Protein AF-A0A3P6T2D1-F1 (afdb_monomer_lite)

InterPro domains:
  IPR013633 siRNA-mediated silencing protein NRDE-2 [PF08424] (21-144)
  IPR013633 siRNA-mediated silencing protein NRDE-2 [PTHR13471] (21-144)

Radius of gyration: 21.16 Å; chains: 1; bounding box: 56×27×81 Å

Sequence (150 aa):
MAKCEAVQGGTSFIESLPEVKNRSYNRELGKDRHNIELWLKFVAHQDEMFLSLEGGDNSKKTRAERLTSRQLFERKMSILDKAISLNYSCVRLKIERLKIGMHLWDEDKWNVELREVEFKHVNDPEMWQGVLDVLESDTRRFNFVAQVCD

pLDDT: mean 82.38, std 19.74, range [37.66, 98.12]

Secondary structure (DSSP, 8-state):
------------S---HHHHHHHHHHHHHHH-TT-HHHHHHHHHHHHHHHHHHTTTT-TTS-HHHHTT-HHHHHHHHHHHHHHHHH-TT-HHHHHHHHHHHHHHS-HHHHHHHHHHHHHHHTT-HHHHHHHHHHHHH-GGGG--------

Structure (mmCIF, N/CA/C/O backbone):
data_AF-A0A3P6T2D1-F1
#
_entry.id   AF-A0A3P6T2D1-F1
#
loop_
_atom_site.group_PDB
_atom_site.id
_atom_site.type_symbol
_atom_site.label_atom_id
_atom_site.label_alt_id
_atom_site.label_comp_id
_atom_site.label_asym_id
_atom_site.label_entity_id
_atom_site.label_seq_id
_atom_site.pdbx_PDB_ins_code
_atom_site.Cartn_x
_atom_site.Cartn_y
_atom_site.Cartn_z
_atom_site.occupancy
_atom_site.B_iso_or_equiv
_atom_site.auth_seq_id
_atom_site.auth_comp_id
_atom_site.auth_asym_id
_atom_site.auth_atom_id
_atom_site.pdbx_PDB_model_num
ATOM 1 N N . MET A 1 1 ? 10.202 -17.573 62.546 1.00 39.62 1 MET A N 1
ATOM 2 C CA . MET A 1 1 ? 10.113 -18.078 61.161 1.00 39.62 1 MET A CA 1
ATOM 3 C C . MET A 1 1 ? 9.233 -17.123 60.373 1.00 39.62 1 MET A C 1
ATOM 5 O O . MET A 1 1 ? 8.024 -17.146 60.552 1.00 39.62 1 MET A O 1
ATOM 9 N N . ALA A 1 2 ? 9.842 -16.211 59.616 1.00 38.50 2 ALA A N 1
ATOM 10 C CA . ALA A 1 2 ? 9.123 -15.243 58.794 1.00 38.50 2 ALA A CA 1
ATOM 11 C C . ALA A 1 2 ? 8.750 -15.907 57.464 1.00 38.50 2 ALA A C 1
ATOM 13 O O . ALA A 1 2 ? 9.624 -16.429 56.773 1.00 38.50 2 ALA A O 1
ATOM 14 N N . LYS A 1 3 ? 7.457 -15.935 57.139 1.00 39.56 3 LYS A N 1
ATOM 15 C CA . LYS A 1 3 ? 6.959 -16.405 55.847 1.00 39.56 3 LYS A CA 1
ATOM 16 C C . LYS A 1 3 ? 6.840 -15.182 54.944 1.00 39.56 3 LYS A C 1
ATOM 18 O O . LYS A 1 3 ? 6.049 -14.286 55.217 1.00 39.56 3 LYS A O 1
ATOM 23 N N . CYS A 1 4 ? 7.686 -15.135 53.922 1.00 40.59 4 CYS A N 1
ATOM 24 C CA . CYS A 1 4 ? 7.558 -14.209 52.810 1.00 40.59 4 CYS A CA 1
ATOM 25 C C . CYS A 1 4 ? 6.243 -14.503 52.083 1.00 40.59 4 CYS A C 1
ATOM 27 O O . CYS A 1 4 ? 6.067 -15.609 51.574 1.00 40.59 4 CYS A O 1
ATOM 29 N N . GLU A 1 5 ? 5.355 -13.519 51.997 1.00 37.88 5 GLU A N 1
ATOM 30 C CA . GLU A 1 5 ? 4.270 -13.525 51.021 1.00 37.88 5 GLU A CA 1
ATOM 31 C C . GLU A 1 5 ? 4.635 -12.526 49.929 1.00 37.88 5 GLU A C 1
ATOM 33 O O . GLU A 1 5 ? 4.584 -11.308 50.094 1.00 37.88 5 GLU A O 1
ATOM 38 N N . ALA A 1 6 ? 5.112 -13.086 48.820 1.00 42.47 6 ALA A N 1
ATOM 39 C CA . ALA A 1 6 ? 5.314 -12.373 47.579 1.00 42.47 6 ALA A CA 1
ATOM 40 C C . ALA A 1 6 ? 3.942 -11.957 47.037 1.00 42.47 6 ALA A C 1
ATOM 42 O O . ALA A 1 6 ? 3.124 -12.805 46.681 1.00 42.47 6 ALA A O 1
ATOM 43 N N . VAL A 1 7 ? 3.703 -10.650 46.950 1.00 44.25 7 VAL A N 1
ATOM 44 C CA . VAL A 1 7 ? 2.578 -10.100 46.192 1.00 44.25 7 VAL A CA 1
ATOM 45 C C . VAL A 1 7 ? 2.891 -10.285 44.705 1.00 44.25 7 VAL A C 1
ATOM 47 O O . VAL A 1 7 ? 3.549 -9.462 44.073 1.00 44.25 7 VAL A O 1
ATOM 50 N N . GLN A 1 8 ? 2.460 -11.421 44.160 1.00 48.12 8 GLN A N 1
ATOM 51 C CA . GLN A 1 8 ? 2.247 -11.613 42.729 1.00 48.12 8 GLN A CA 1
ATOM 52 C C . GLN A 1 8 ? 0.837 -11.135 42.377 1.00 48.12 8 GLN A C 1
ATOM 54 O O . GLN A 1 8 ? -0.146 -11.576 42.964 1.00 48.12 8 GLN A O 1
ATOM 59 N N . GLY A 1 9 ? 0.759 -10.243 41.394 1.00 37.66 9 GLY A N 1
ATOM 60 C CA . GLY A 1 9 ? -0.485 -9.688 40.868 1.00 37.66 9 GLY A CA 1
ATOM 61 C C . GLY A 1 9 ? -0.261 -8.233 40.464 1.00 37.66 9 GLY A C 1
ATOM 62 O O . GLY A 1 9 ? -0.768 -7.329 41.101 1.00 37.66 9 GLY A O 1
ATOM 63 N N . GLY A 1 10 ? 0.559 -7.915 39.462 1.00 44.50 10 GLY A N 1
ATOM 64 C CA . GLY A 1 10 ? 0.667 -8.649 38.200 1.00 44.50 10 GLY A CA 1
ATOM 65 C C . GLY A 1 10 ? -0.541 -8.413 37.283 1.00 44.50 10 GLY A C 1
ATOM 66 O O . GLY A 1 10 ? -0.613 -8.998 36.211 1.00 44.50 10 GLY A O 1
ATOM 67 N N . THR A 1 11 ? -1.489 -7.555 37.669 1.00 41.16 11 THR A N 1
ATOM 68 C CA . THR A 1 11 ? -2.520 -7.037 36.765 1.00 41.16 11 THR A CA 1
ATOM 69 C C . THR A 1 11 ? -1.900 -5.940 35.910 1.00 41.16 11 THR A C 1
ATOM 71 O O . THR A 1 11 ? -1.872 -4.779 36.308 1.00 41.16 11 THR A O 1
ATOM 74 N N . SER A 1 12 ? -1.305 -6.379 34.795 1.00 43.12 12 SER A N 1
ATOM 75 C CA . SER A 1 12 ? -1.085 -5.657 33.534 1.00 43.12 12 SER A CA 1
ATOM 76 C C . SER A 1 12 ? -1.166 -4.130 33.663 1.00 43.12 12 SER A C 1
ATOM 78 O O . SER A 1 12 ? -2.246 -3.548 33.764 1.00 43.12 12 SER A O 1
ATOM 80 N N . PHE A 1 13 ? -0.038 -3.419 33.626 1.00 44.09 13 PHE A N 1
ATOM 81 C CA . PHE A 1 13 ? 0.459 -2.926 32.335 1.00 44.09 13 PHE A CA 1
ATOM 82 C C . PHE A 1 13 ? -0.717 -2.754 31.380 1.00 44.09 13 PHE A C 1
ATOM 84 O O . PHE A 1 13 ? -1.064 -3.698 30.680 1.00 44.09 13 PHE A O 1
ATOM 91 N N . ILE A 1 14 ? -1.394 -1.608 31.510 1.00 42.94 14 ILE A N 1
ATOM 92 C CA . ILE A 1 14 ? -2.335 -1.032 30.551 1.00 42.94 14 ILE A CA 1
ATOM 93 C C . ILE A 1 14 ? -2.112 -1.722 29.218 1.00 42.94 14 ILE A C 1
ATOM 95 O O . ILE A 1 14 ? -1.091 -1.491 28.574 1.00 42.94 14 ILE A O 1
ATOM 99 N N . GLU A 1 15 ? -3.005 -2.650 28.904 1.00 43.78 15 GLU A N 1
ATOM 100 C CA . GLU A 1 15 ? -3.162 -3.254 27.598 1.00 43.78 15 GLU A CA 1
ATOM 101 C C . GLU A 1 15 ? -2.798 -2.191 26.561 1.00 43.78 15 GLU A C 1
ATOM 103 O O . GLU A 1 15 ? -3.442 -1.139 26.519 1.00 43.78 15 GLU A O 1
ATOM 108 N N . SER A 1 16 ? -1.641 -2.351 25.915 1.00 56.47 16 SER A N 1
ATOM 109 C CA . SER A 1 16 ? -0.912 -1.207 25.372 1.00 56.47 16 SER A CA 1
ATOM 110 C C . SER A 1 16 ? -1.851 -0.405 24.460 1.00 56.47 16 SER A C 1
ATOM 112 O O . SER A 1 16 ? -2.543 -0.971 23.614 1.00 56.47 16 SER A O 1
ATOM 114 N N . LEU A 1 17 ? -1.943 0.919 24.651 1.00 64.94 17 LEU A N 1
ATOM 115 C CA . LEU A 1 17 ? -2.806 1.806 23.848 1.00 64.94 17 LEU A CA 1
ATOM 116 C C . LEU A 1 17 ? -2.803 1.476 22.326 1.00 64.94 17 LEU A C 1
ATOM 118 O O . LEU A 1 17 ? -3.863 1.556 21.696 1.00 64.94 17 LEU A O 1
ATOM 122 N N . PRO A 1 18 ? -1.667 1.067 21.722 1.00 66.44 18 PRO A N 1
ATOM 123 C CA . PRO A 1 18 ? -1.605 0.593 20.338 1.00 66.44 18 PRO A CA 1
ATOM 124 C C . PRO A 1 18 ? -2.383 -0.710 20.050 1.00 66.44 18 PRO A C 1
ATOM 126 O O . PRO A 1 18 ? -3.078 -0.811 19.040 1.00 66.44 18 PRO A O 1
ATOM 129 N N . GLU A 1 19 ? -2.343 -1.710 20.935 1.00 73.94 19 GLU A N 1
ATOM 130 C CA . GLU A 1 19 ? -3.093 -2.967 20.770 1.00 73.94 19 GLU A CA 1
ATOM 131 C C . GLU A 1 19 ? -4.609 -2.753 20.831 1.00 73.94 19 GLU A C 1
ATOM 133 O O . GLU A 1 19 ? -5.360 -3.352 20.053 1.00 73.94 19 GLU A O 1
ATOM 138 N N . VAL A 1 20 ? -5.063 -1.844 21.699 1.00 80.81 20 VAL A N 1
ATOM 139 C CA . VAL A 1 20 ? -6.471 -1.424 21.775 1.00 80.81 20 VAL A CA 1
ATOM 140 C C . VAL A 1 20 ? -6.924 -0.826 20.438 1.00 80.81 20 VAL A C 1
ATOM 142 O O . VAL A 1 20 ? -7.990 -1.184 19.925 1.00 80.81 20 VAL A O 1
ATOM 145 N N . LYS A 1 21 ? -6.095 0.031 19.827 1.00 84.12 21 LYS A N 1
ATOM 146 C CA . LYS A 1 21 ? -6.372 0.622 18.509 1.00 84.12 21 LYS A CA 1
ATOM 147 C C . LYS A 1 21 ? -6.416 -0.429 17.399 1.00 84.12 21 LYS A C 1
ATOM 149 O O . LYS A 1 21 ? -7.354 -0.403 16.604 1.00 84.12 21 LYS A O 1
ATOM 154 N N . ASN A 1 22 ? -5.501 -1.404 17.376 1.00 87.81 22 ASN A N 1
ATOM 155 C CA . ASN A 1 22 ? -5.567 -2.529 16.429 1.00 87.81 22 ASN A CA 1
ATOM 156 C C . ASN A 1 22 ? -6.898 -3.286 16.510 1.00 87.81 22 ASN A C 1
ATOM 158 O O . ASN A 1 22 ? -7.475 -3.650 15.483 1.00 87.81 22 ASN A O 1
ATOM 162 N N . ARG A 1 23 ? -7.408 -3.532 17.723 1.00 88.62 23 ARG A N 1
ATOM 163 C CA . ARG A 1 23 ? -8.716 -4.180 17.895 1.00 88.62 23 ARG A CA 1
ATOM 164 C C . ARG A 1 23 ? -9.864 -3.305 17.397 1.00 88.62 23 ARG A C 1
ATOM 166 O O . ARG A 1 23 ? -10.801 -3.852 16.820 1.00 88.62 23 ARG A O 1
ATOM 173 N N . SER A 1 24 ? -9.781 -1.981 17.555 1.00 91.38 24 SER A N 1
ATOM 174 C CA . SER A 1 24 ? -10.765 -1.052 16.975 1.00 91.38 24 SER A CA 1
ATOM 175 C C . SER A 1 24 ? -10.774 -1.127 15.451 1.00 91.38 24 SER A C 1
ATOM 177 O O . SER A 1 24 ? -11.832 -1.367 14.876 1.00 91.38 24 SER A O 1
ATOM 179 N N . TYR A 1 25 ? -9.603 -1.048 14.805 1.00 93.62 25 TYR A N 1
ATOM 180 C CA . TYR A 1 25 ? -9.491 -1.184 13.348 1.00 93.62 25 TYR A CA 1
ATOM 181 C C . TYR A 1 25 ? -10.072 -2.509 12.857 1.00 93.62 25 TYR A C 1
ATOM 183 O O . TYR A 1 25 ? -10.902 -2.519 11.954 1.00 93.62 25 TYR A O 1
ATOM 191 N N . ASN A 1 26 ? -9.713 -3.630 13.491 1.00 92.56 26 ASN A N 1
ATOM 192 C CA . ASN A 1 26 ? -10.261 -4.939 13.130 1.00 92.56 26 ASN A CA 1
ATOM 193 C C . ASN A 1 26 ? -11.784 -5.010 13.313 1.00 92.56 26 ASN A C 1
ATOM 195 O O . ASN A 1 26 ? -12.476 -5.594 12.481 1.00 92.56 26 ASN A O 1
ATOM 199 N N . ARG A 1 27 ? -12.321 -4.415 14.385 1.00 94.81 27 ARG A N 1
ATOM 200 C CA . ARG A 1 27 ? -13.766 -4.363 14.637 1.00 94.81 27 ARG A 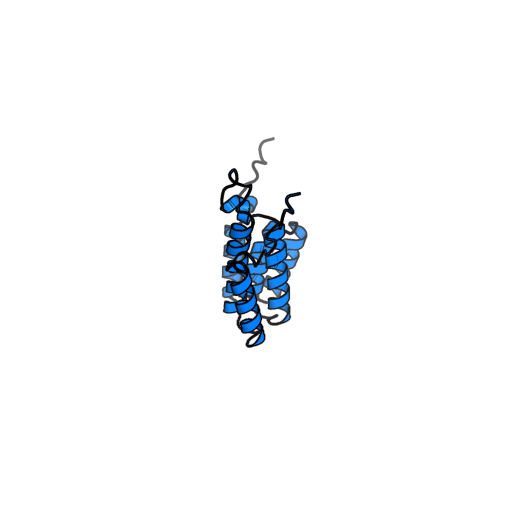CA 1
ATOM 201 C C . ARG A 1 27 ? -14.488 -3.522 13.588 1.00 94.81 27 ARG A C 1
ATOM 203 O O . ARG A 1 27 ? -15.554 -3.920 13.132 1.00 94.81 27 ARG A O 1
ATOM 210 N N . GLU A 1 28 ? -13.944 -2.365 13.235 1.00 95.38 28 GLU A N 1
ATOM 211 C CA . GLU A 1 28 ? -14.530 -1.454 12.250 1.00 95.38 28 GLU A CA 1
ATOM 212 C C . GLU A 1 28 ? -14.453 -2.036 10.834 1.00 95.38 28 GLU A C 1
ATOM 214 O O . GLU A 1 28 ? -15.467 -2.069 10.142 1.00 95.38 28 GLU A O 1
ATOM 219 N N . LEU A 1 29 ? -13.317 -2.624 10.450 1.00 94.88 29 LEU A N 1
ATOM 220 C CA . LEU A 1 29 ? -13.159 -3.357 9.188 1.00 94.88 29 LEU A CA 1
ATOM 221 C C . LEU A 1 29 ? -14.016 -4.629 9.131 1.00 94.88 29 LEU A C 1
ATOM 223 O O . LEU A 1 29 ? -14.395 -5.080 8.053 1.00 94.88 29 LEU A O 1
ATOM 227 N N . GLY A 1 30 ? -14.353 -5.207 10.286 1.00 93.12 30 GLY A N 1
ATOM 228 C CA . GLY A 1 30 ? -15.337 -6.284 10.387 1.00 93.12 30 GLY A CA 1
ATOM 229 C C . GLY A 1 30 ? -16.765 -5.832 10.066 1.00 93.12 30 GLY A C 1
ATOM 230 O O . GLY A 1 30 ? -17.569 -6.651 9.629 1.00 93.12 30 GLY A O 1
ATOM 231 N N . LYS A 1 31 ? -17.081 -4.543 10.255 1.00 96.06 31 LYS A N 1
ATOM 232 C CA . LYS A 1 31 ? -18.375 -3.950 9.880 1.00 96.06 31 LYS A CA 1
ATOM 233 C C . LYS A 1 31 ? -18.386 -3.496 8.423 1.00 96.06 31 LYS A C 1
ATOM 235 O O . LYS A 1 31 ? -19.370 -3.730 7.733 1.00 96.06 31 LYS A O 1
ATOM 240 N N . ASP A 1 32 ? -17.304 -2.867 7.971 1.00 95.00 32 ASP A N 1
ATOM 241 C CA . ASP A 1 32 ? -17.142 -2.407 6.594 1.00 95.00 32 ASP A CA 1
ATOM 242 C C . ASP A 1 32 ? -15.752 -2.761 6.054 1.00 95.00 32 ASP A C 1
ATOM 244 O O . ASP A 1 32 ? -14.764 -2.045 6.226 1.00 95.00 32 ASP A O 1
ATOM 248 N N . ARG A 1 33 ? -15.696 -3.899 5.362 1.00 95.38 33 ARG A N 1
ATOM 249 C CA . ARG A 1 33 ? -14.470 -4.446 4.771 1.00 95.38 33 ARG A CA 1
ATOM 250 C C . ARG A 1 33 ? -14.049 -3.766 3.464 1.00 95.38 33 ARG A C 1
ATOM 252 O O . ARG A 1 33 ? -12.951 -4.047 2.974 1.00 95.38 33 ARG A O 1
ATOM 259 N N . HIS A 1 34 ? -14.901 -2.907 2.902 1.00 96.31 34 HIS A N 1
ATOM 260 C CA . HIS A 1 34 ? -14.649 -2.178 1.656 1.00 96.31 34 HIS A CA 1
ATOM 261 C C . HIS A 1 34 ? -14.219 -0.725 1.900 1.00 96.31 34 HIS A C 1
ATOM 263 O O . HIS A 1 34 ? -13.915 0.007 0.959 1.00 96.31 34 HIS A O 1
ATOM 269 N N . ASN A 1 35 ? -14.107 -0.319 3.168 1.00 97.38 35 ASN A N 1
ATOM 270 C CA . ASN A 1 35 ? -13.576 0.978 3.554 1.00 97.38 35 ASN A CA 1
ATOM 271 C C . ASN A 1 35 ? -12.057 1.057 3.321 1.00 97.38 35 ASN A C 1
ATOM 273 O O . ASN A 1 35 ? -11.245 0.737 4.192 1.00 97.38 35 ASN A O 1
ATOM 277 N N . ILE A 1 36 ? -11.674 1.492 2.120 1.00 97.56 36 ILE A N 1
ATOM 278 C CA . ILE A 1 36 ? -10.273 1.624 1.695 1.00 97.56 36 ILE A CA 1
ATOM 279 C C . ILE A 1 36 ? -9.489 2.560 2.615 1.00 97.56 36 ILE A C 1
ATOM 281 O O . ILE A 1 36 ? -8.360 2.261 2.995 1.00 97.56 36 ILE A O 1
ATOM 285 N N . GLU A 1 37 ? -10.095 3.673 3.018 1.00 97.19 37 GLU A N 1
ATOM 286 C CA . GLU A 1 37 ? -9.438 4.661 3.870 1.00 97.19 37 GLU A CA 1
ATOM 287 C C . GLU A 1 37 ? -9.118 4.088 5.257 1.00 97.19 37 GLU A C 1
ATOM 289 O O . GLU A 1 37 ? -8.054 4.343 5.820 1.00 97.19 37 GLU A O 1
ATOM 294 N N . LEU A 1 38 ? -10.009 3.253 5.794 1.00 97.50 38 LEU A N 1
ATOM 295 C CA . LEU A 1 38 ? -9.786 2.566 7.060 1.00 97.50 38 LEU A CA 1
ATOM 296 C C . LEU A 1 38 ? -8.665 1.521 6.959 1.00 97.50 38 LEU A C 1
ATOM 298 O O . LEU A 1 38 ? -7.847 1.424 7.874 1.00 97.50 38 LEU A O 1
ATOM 302 N N . TRP A 1 39 ? -8.574 0.786 5.843 1.00 98.12 39 TRP A N 1
ATOM 303 C CA . TRP A 1 39 ? -7.446 -0.116 5.579 1.00 98.12 39 TRP A CA 1
ATOM 304 C C . TRP A 1 39 ? -6.113 0.635 5.533 1.00 98.12 39 TRP A C 1
ATOM 306 O O . TRP A 1 39 ? -5.149 0.213 6.170 1.00 98.12 39 TRP A O 1
ATOM 316 N N . LEU A 1 40 ? -6.061 1.765 4.829 1.00 97.62 40 LEU A N 1
ATOM 317 C CA . LEU A 1 40 ? -4.851 2.581 4.706 1.00 97.62 40 LEU A CA 1
ATOM 318 C C . LEU A 1 40 ? -4.417 3.175 6.051 1.00 97.62 40 LEU A C 1
ATOM 320 O O . LEU A 1 40 ? -3.243 3.091 6.418 1.00 97.62 40 LEU A O 1
ATOM 324 N N . LYS A 1 41 ? -5.367 3.680 6.846 1.00 96.69 41 LYS A N 1
ATOM 325 C CA . LYS A 1 41 ? -5.104 4.129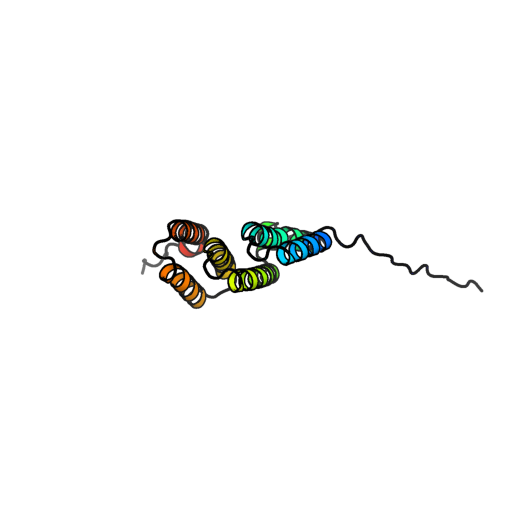 8.222 1.00 96.69 41 LYS A CA 1
ATOM 326 C C . LYS A 1 41 ? -4.584 3.000 9.103 1.00 96.69 41 LYS A C 1
ATOM 328 O O . LYS A 1 41 ? -3.665 3.213 9.891 1.00 96.69 41 LYS A O 1
ATOM 333 N N . PHE A 1 42 ? -5.128 1.794 8.953 1.00 96.62 42 PHE A N 1
ATOM 334 C CA . PHE A 1 42 ? -4.676 0.636 9.715 1.00 96.62 42 PHE A CA 1
ATOM 335 C C . PHE A 1 42 ? -3.230 0.243 9.370 1.00 96.62 42 PHE A C 1
ATOM 337 O O . PHE A 1 42 ? -2.445 -0.062 10.272 1.00 96.62 42 PHE A O 1
ATOM 344 N N . VAL A 1 43 ? -2.859 0.312 8.086 1.00 96.62 43 VAL A N 1
ATOM 345 C CA . VAL A 1 43 ? -1.484 0.098 7.610 1.00 96.62 43 VAL A CA 1
ATOM 346 C C . VAL A 1 43 ? -0.536 1.156 8.181 1.00 96.62 43 VAL A C 1
ATOM 348 O O . VAL A 1 43 ? 0.498 0.793 8.738 1.00 96.62 43 VAL A O 1
ATOM 351 N N . ALA A 1 44 ? -0.895 2.441 8.112 1.00 94.44 44 ALA A N 1
ATOM 352 C CA . ALA A 1 44 ? -0.087 3.531 8.668 1.00 94.44 44 ALA A CA 1
ATOM 353 C C . ALA A 1 44 ? 0.079 3.420 10.194 1.00 94.44 44 ALA A C 1
ATOM 355 O O . ALA A 1 44 ? 1.160 3.654 10.730 1.00 94.44 44 ALA A O 1
ATOM 356 N N . HIS A 1 45 ? -0.963 2.982 10.905 1.00 93.50 45 HIS A N 1
ATOM 357 C CA . HIS A 1 45 ? -0.910 2.805 12.355 1.00 93.50 45 HIS A CA 1
ATOM 358 C C . HIS A 1 45 ? 0.111 1.743 12.803 1.00 93.50 45 HIS A C 1
ATOM 360 O O . HIS A 1 45 ? 0.603 1.805 13.931 1.00 93.50 45 HIS A O 1
ATOM 366 N N . GLN A 1 46 ? 0.491 0.798 11.932 1.00 93.38 46 GLN A N 1
ATOM 367 C CA . GLN A 1 46 ? 1.525 -0.184 12.276 1.00 93.38 46 GLN A CA 1
ATOM 368 C C . GLN A 1 46 ? 2.887 0.469 12.548 1.00 93.38 46 GLN A C 1
ATOM 370 O O . GLN A 1 46 ? 3.651 -0.060 13.353 1.00 93.38 46 GLN A O 1
ATOM 375 N N . ASP A 1 47 ? 3.166 1.633 11.959 1.00 91.31 47 ASP A N 1
ATOM 376 C CA . ASP A 1 47 ? 4.407 2.378 12.188 1.00 91.31 47 ASP A CA 1
ATOM 377 C C . ASP A 1 47 ? 4.462 2.912 13.629 1.00 91.31 47 ASP A C 1
ATOM 379 O O . ASP A 1 47 ? 5.466 2.762 14.326 1.00 91.31 47 ASP A O 1
ATOM 383 N N . GLU A 1 48 ? 3.354 3.479 14.116 1.00 88.88 48 GLU A N 1
ATOM 384 C CA . GLU A 1 48 ? 3.221 3.960 15.498 1.00 88.88 48 GLU A CA 1
ATOM 385 C C . GLU A 1 48 ? 3.346 2.812 16.503 1.00 88.88 48 GLU A C 1
ATOM 387 O O . GLU A 1 48 ? 4.055 2.925 17.506 1.00 88.88 48 GLU A O 1
ATOM 392 N N . MET A 1 49 ? 2.690 1.687 16.207 1.00 87.00 49 MET A N 1
ATOM 393 C CA . MET A 1 49 ? 2.772 0.470 17.013 1.00 87.00 49 MET A CA 1
ATOM 394 C C . MET A 1 49 ? 4.206 -0.023 17.131 1.00 87.00 49 MET A C 1
ATOM 396 O O . MET A 1 49 ? 4.705 -0.230 18.236 1.00 87.00 49 MET A O 1
ATOM 400 N N . PHE A 1 50 ? 4.880 -0.178 15.996 1.00 87.25 50 PHE A N 1
ATOM 401 C CA . PHE A 1 50 ? 6.242 -0.681 15.949 1.00 87.25 50 PHE A CA 1
ATOM 402 C C . PHE A 1 50 ? 7.198 0.223 16.734 1.00 87.25 50 PHE A C 1
ATOM 404 O O . PHE A 1 50 ? 7.970 -0.256 17.564 1.00 87.25 50 PHE A O 1
ATOM 411 N N . LEU A 1 51 ? 7.067 1.544 16.571 1.00 85.31 51 LEU A N 1
ATOM 412 C CA . LEU A 1 51 ? 7.873 2.513 17.311 1.00 85.31 51 LEU A CA 1
ATOM 413 C C . LEU A 1 51 ? 7.633 2.472 18.826 1.00 85.31 51 LEU A C 1
ATOM 415 O O . LEU A 1 51 ? 8.584 2.671 19.587 1.00 85.31 51 LEU A O 1
ATOM 419 N N . SER A 1 52 ? 6.396 2.219 19.260 1.00 82.12 52 SER A N 1
ATOM 420 C CA . SER A 1 52 ? 6.046 2.122 20.683 1.00 82.12 52 SER A CA 1
ATOM 421 C C . SER A 1 52 ? 6.572 0.846 21.354 1.00 82.12 52 SER A C 1
ATOM 423 O O . SER A 1 52 ? 6.969 0.892 22.515 1.00 82.12 52 SER A O 1
ATOM 425 N N . LEU A 1 53 ? 6.625 -0.272 20.620 1.00 77.81 53 LEU A N 1
ATOM 426 C CA . LEU A 1 53 ? 7.070 -1.574 21.131 1.00 77.81 53 LEU A CA 1
ATOM 427 C C . LEU A 1 53 ? 8.598 -1.687 21.202 1.00 77.81 53 LEU A C 1
ATOM 429 O O . LEU A 1 53 ? 9.140 -2.310 22.108 1.00 77.81 53 LEU A O 1
ATOM 433 N N . GLU A 1 54 ? 9.310 -1.045 20.280 1.00 73.50 54 GLU A N 1
ATOM 434 C CA . GLU A 1 54 ? 10.779 -1.033 20.236 1.00 73.50 54 GLU A CA 1
ATOM 435 C C . GLU A 1 54 ? 11.443 -0.091 21.274 1.00 73.50 54 GLU A C 1
ATOM 437 O O . GLU A 1 54 ? 12.663 0.082 21.263 1.00 73.50 54 GLU A O 1
ATOM 442 N N . GLY A 1 55 ? 10.670 0.538 22.167 1.00 60.38 55 GLY A N 1
ATOM 443 C CA . GLY A 1 55 ? 11.098 1.604 23.088 1.00 60.38 55 GLY A CA 1
ATOM 444 C C . GLY A 1 55 ? 12.109 1.241 24.191 1.00 60.38 55 GLY A C 1
ATOM 445 O O . GLY A 1 55 ? 12.226 2.001 25.147 1.00 60.38 55 GLY A O 1
ATOM 446 N N . GLY A 1 56 ? 12.828 0.120 24.093 1.00 57.53 56 GLY A N 1
ATOM 447 C CA . GLY A 1 56 ? 13.720 -0.374 25.151 1.00 57.53 56 GLY A CA 1
ATOM 448 C C . GLY A 1 56 ? 15.226 -0.307 24.873 1.00 57.53 56 GLY A C 1
ATOM 449 O O . GLY A 1 56 ? 15.978 -0.080 25.812 1.00 57.53 56 GLY A O 1
ATOM 450 N N . ASP A 1 57 ? 15.687 -0.492 23.626 1.00 54.47 57 ASP A N 1
ATOM 451 C CA . ASP A 1 57 ? 17.108 -0.858 23.398 1.00 54.47 57 ASP A CA 1
ATOM 452 C C . ASP A 1 57 ? 17.762 -0.238 22.139 1.00 54.47 57 ASP A C 1
ATOM 454 O O . ASP A 1 57 ? 18.965 -0.332 21.915 1.00 54.47 57 ASP A O 1
ATOM 458 N N . ASN A 1 58 ? 16.992 0.471 21.306 1.00 55.97 58 ASN A N 1
ATOM 459 C CA . ASN A 1 58 ? 17.460 1.010 20.018 1.00 55.97 58 ASN A CA 1
ATOM 460 C C . ASN A 1 58 ? 17.770 2.521 20.049 1.00 55.97 58 ASN A C 1
ATOM 462 O O . ASN A 1 58 ? 17.531 3.219 19.063 1.00 55.97 58 ASN A O 1
ATOM 466 N N . SER A 1 59 ? 18.327 3.053 21.146 1.00 57.94 59 SER A N 1
ATOM 467 C CA . SER A 1 59 ? 18.627 4.499 21.281 1.00 57.94 59 SER A CA 1
ATOM 468 C C . SER A 1 59 ? 19.618 5.047 20.241 1.00 57.94 59 SER A C 1
ATOM 470 O O . SER A 1 59 ? 19.738 6.259 20.083 1.00 57.94 59 SER A O 1
ATOM 472 N N . LYS A 1 60 ? 20.311 4.164 19.511 1.00 70.62 60 LYS A N 1
ATOM 473 C CA . LYS A 1 60 ? 21.275 4.519 18.461 1.00 70.62 60 LYS A CA 1
ATOM 474 C C . LYS A 1 60 ? 20.658 4.722 17.076 1.00 70.62 60 LYS A C 1
ATOM 476 O O . LYS A 1 60 ? 21.329 5.297 16.229 1.00 70.62 60 LYS A O 1
ATOM 481 N N . LYS A 1 61 ? 19.432 4.241 16.826 1.00 77.75 61 LYS A N 1
ATOM 482 C CA . LYS A 1 61 ? 18.797 4.326 15.501 1.00 77.75 61 LYS A CA 1
ATOM 483 C C . LYS A 1 61 ? 17.838 5.504 15.414 1.00 77.75 61 LYS A C 1
ATOM 485 O O . LYS A 1 61 ? 17.034 5.737 16.319 1.00 77.75 61 LYS A O 1
ATOM 490 N N . THR A 1 62 ? 17.870 6.208 14.290 1.00 83.94 62 THR A N 1
ATOM 491 C CA . THR A 1 62 ? 16.890 7.253 13.989 1.00 83.94 62 THR A CA 1
ATOM 492 C C . THR A 1 62 ? 15.497 6.647 13.791 1.00 83.94 62 THR A C 1
ATOM 494 O O . THR A 1 62 ? 15.333 5.458 13.506 1.00 83.94 62 THR A O 1
ATOM 497 N N . ARG A 1 63 ? 14.450 7.472 13.911 1.00 82.19 63 ARG A N 1
ATOM 498 C CA . ARG A 1 63 ? 13.071 7.041 13.627 1.00 82.19 63 ARG A CA 1
ATOM 499 C C . ARG A 1 63 ? 12.935 6.455 12.217 1.00 82.19 63 ARG A C 1
ATOM 501 O O . ARG A 1 63 ? 12.253 5.448 12.057 1.00 82.19 63 ARG A O 1
ATOM 508 N N . ALA A 1 64 ? 13.573 7.076 11.225 1.00 81.38 64 ALA A N 1
ATOM 509 C CA . ALA A 1 64 ? 13.523 6.624 9.838 1.00 81.38 64 ALA A CA 1
ATOM 510 C C . ALA A 1 64 ? 14.135 5.226 9.688 1.00 81.38 64 ALA A C 1
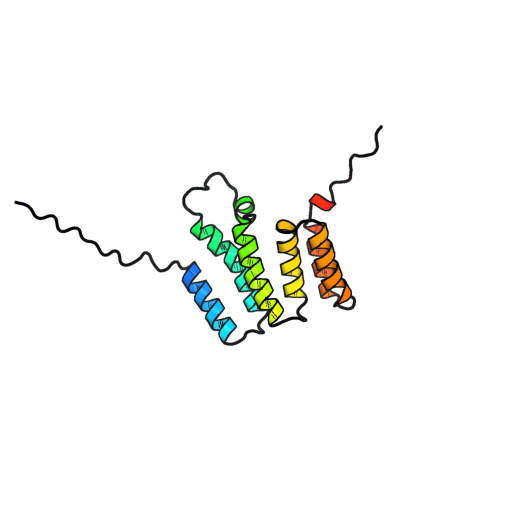ATOM 512 O O . ALA A 1 64 ? 13.496 4.341 9.131 1.00 81.38 64 ALA A O 1
ATOM 513 N N . GLU A 1 65 ? 15.309 4.991 10.279 1.00 82.62 65 GLU A N 1
ATOM 514 C CA . GLU A 1 65 ? 15.968 3.679 10.255 1.00 82.62 65 GLU A CA 1
ATOM 515 C C . GLU A 1 65 ? 15.102 2.590 10.892 1.00 82.62 65 GLU A C 1
ATOM 517 O O . GLU A 1 65 ? 14.988 1.489 10.357 1.00 82.62 65 GLU A O 1
ATOM 522 N N . ARG A 1 66 ? 14.433 2.894 12.007 1.00 82.00 66 ARG A N 1
ATOM 523 C CA . ARG A 1 66 ? 13.532 1.944 12.680 1.00 82.00 66 ARG A CA 1
ATOM 524 C C . ARG A 1 66 ? 12.328 1.574 11.811 1.00 82.00 66 ARG A C 1
ATOM 526 O O . ARG A 1 66 ? 11.946 0.408 11.748 1.00 82.00 66 ARG A O 1
ATOM 533 N N . LEU A 1 67 ? 11.778 2.542 11.079 1.00 85.88 67 LEU A N 1
ATOM 534 C CA . LEU A 1 67 ? 10.654 2.327 10.163 1.00 85.88 67 LEU A CA 1
ATOM 535 C C . LEU A 1 67 ? 11.032 1.590 8.867 1.00 85.88 67 LEU A C 1
ATOM 537 O O . LEU A 1 67 ? 10.144 1.262 8.087 1.00 85.88 67 LEU A O 1
ATOM 541 N N . THR A 1 68 ? 12.313 1.268 8.663 1.00 84.38 68 THR A N 1
ATOM 542 C CA . THR A 1 68 ? 12.768 0.387 7.571 1.00 84.38 68 THR A CA 1
ATOM 543 C C . THR A 1 68 ? 12.894 -1.086 7.979 1.00 84.38 68 THR A C 1
ATOM 545 O O . THR A 1 68 ? 13.421 -1.906 7.228 1.00 84.38 68 THR A O 1
ATOM 548 N N . SER A 1 69 ? 12.413 -1.454 9.174 1.00 89.38 69 SER A N 1
ATOM 549 C CA . SER A 1 69 ? 12.442 -2.839 9.644 1.00 89.38 69 SER A CA 1
ATOM 550 C C . SER A 1 69 ? 11.661 -3.773 8.718 1.00 89.38 69 SER A C 1
ATOM 552 O O . SER A 1 69 ? 10.463 -3.595 8.480 1.00 89.38 69 SER A O 1
ATOM 554 N N . ARG A 1 70 ? 12.324 -4.847 8.272 1.00 91.31 70 ARG A N 1
ATOM 555 C CA . ARG A 1 70 ? 11.708 -5.903 7.459 1.00 91.31 70 ARG A CA 1
ATOM 556 C C . ARG A 1 70 ? 10.445 -6.476 8.111 1.00 91.31 70 ARG A C 1
ATOM 558 O O . ARG A 1 70 ? 9.450 -6.672 7.424 1.00 91.31 70 ARG A O 1
ATOM 565 N N . GLN A 1 71 ? 10.455 -6.674 9.431 1.00 91.81 71 GLN A N 1
ATOM 566 C CA . GLN A 1 71 ? 9.313 -7.224 10.175 1.00 91.81 71 GLN A CA 1
ATOM 567 C C . GLN A 1 71 ? 8.081 -6.308 10.114 1.00 91.81 71 GLN A C 1
ATOM 569 O O . GLN A 1 71 ? 6.952 -6.782 9.975 1.00 91.81 71 GLN A O 1
ATOM 574 N N . LEU A 1 72 ? 8.290 -4.988 10.195 1.00 93.38 72 LEU A N 1
ATOM 575 C CA . LEU A 1 72 ? 7.218 -4.003 10.055 1.00 93.38 72 LEU A CA 1
ATOM 576 C C . LEU A 1 72 ? 6.626 -4.054 8.644 1.00 93.38 72 LEU A C 1
ATOM 578 O O . LEU A 1 72 ? 5.406 -4.115 8.484 1.00 93.38 72 LEU A O 1
ATOM 582 N N . PHE A 1 73 ? 7.482 -4.082 7.623 1.00 95.31 73 PHE A N 1
ATOM 583 C CA . PHE A 1 73 ? 7.033 -4.169 6.239 1.00 95.31 73 PHE A CA 1
ATOM 584 C C . PHE A 1 73 ? 6.286 -5.472 5.942 1.00 95.31 73 PHE A C 1
ATOM 586 O O . PHE A 1 73 ? 5.222 -5.417 5.333 1.00 95.31 73 PHE A O 1
ATOM 593 N N . GLU A 1 74 ? 6.770 -6.626 6.407 1.00 95.88 74 GLU A N 1
ATOM 594 C CA . GLU A 1 74 ? 6.085 -7.916 6.234 1.00 95.88 74 GLU A CA 1
ATOM 595 C C . GLU A 1 74 ? 4.691 -7.901 6.880 1.00 95.88 74 GLU A C 1
ATOM 597 O O . GLU A 1 74 ? 3.711 -8.367 6.294 1.00 95.88 74 GLU A O 1
ATOM 602 N N . ARG A 1 75 ? 4.564 -7.279 8.057 1.00 95.50 75 ARG A N 1
ATOM 603 C CA . ARG A 1 75 ? 3.272 -7.105 8.726 1.00 95.50 75 ARG A CA 1
ATOM 604 C C . ARG A 1 75 ? 2.323 -6.200 7.938 1.00 95.50 75 ARG A C 1
ATOM 606 O O . ARG A 1 75 ? 1.158 -6.556 7.760 1.00 95.50 75 ARG A O 1
ATOM 613 N N . LYS A 1 76 ? 2.796 -5.046 7.459 1.00 97.38 76 LYS A N 1
ATOM 614 C CA . LYS A 1 76 ? 1.993 -4.128 6.630 1.00 97.38 76 LYS A CA 1
ATOM 615 C C . LYS A 1 76 ? 1.580 -4.787 5.308 1.00 97.38 76 LYS A C 1
ATOM 617 O O . LYS A 1 76 ? 0.431 -4.641 4.898 1.00 97.38 76 LYS A O 1
ATOM 622 N N . MET A 1 77 ? 2.473 -5.571 4.702 1.00 97.50 77 MET A N 1
ATOM 623 C CA . MET A 1 77 ? 2.206 -6.358 3.496 1.00 97.50 77 MET A CA 1
ATOM 624 C C . MET A 1 77 ? 1.060 -7.350 3.723 1.00 97.50 77 MET A C 1
ATOM 626 O O . MET A 1 77 ? 0.103 -7.352 2.960 1.00 97.50 77 MET A O 1
ATOM 630 N N . SER A 1 78 ? 1.079 -8.101 4.829 1.00 97.56 78 SER A N 1
ATOM 631 C CA . SER A 1 78 ? -0.000 -9.041 5.169 1.00 97.56 78 SER A CA 1
ATOM 632 C C . SER A 1 78 ? -1.377 -8.364 5.289 1.00 97.56 78 SER A C 1
ATOM 634 O O . SER A 1 78 ? -2.391 -8.910 4.844 1.00 97.56 78 SER A O 1
ATOM 636 N N . ILE A 1 79 ? -1.425 -7.152 5.854 1.00 97.50 79 ILE A N 1
ATOM 637 C CA . ILE A 1 79 ? -2.660 -6.359 5.945 1.00 97.50 79 ILE A CA 1
ATOM 638 C C . ILE A 1 79 ? -3.130 -5.933 4.548 1.00 97.50 79 ILE A C 1
ATOM 640 O O . ILE A 1 79 ? -4.317 -6.063 4.242 1.00 97.50 79 ILE A O 1
ATOM 644 N N . LEU A 1 80 ? -2.218 -5.454 3.698 1.00 98.06 80 LEU A N 1
ATOM 645 C CA . LEU A 1 80 ? -2.536 -5.036 2.332 1.00 98.06 80 LEU A CA 1
ATOM 646 C C . LEU A 1 80 ? -2.984 -6.202 1.452 1.00 98.06 80 LEU A C 1
ATOM 648 O O . LEU A 1 80 ? -3.973 -6.057 0.741 1.00 98.06 80 LEU A O 1
ATOM 652 N N . ASP A 1 81 ? -2.333 -7.361 1.537 1.00 97.75 81 ASP A N 1
ATOM 653 C CA . ASP A 1 81 ? -2.731 -8.562 0.797 1.00 97.75 81 ASP A CA 1
ATOM 654 C C . ASP A 1 81 ? -4.170 -8.965 1.160 1.00 97.75 81 ASP A C 1
ATOM 656 O O . ASP A 1 81 ? -5.000 -9.224 0.282 1.00 97.75 81 ASP A O 1
ATOM 660 N N . LYS A 1 82 ? -4.519 -8.913 2.455 1.00 97.88 82 LYS A N 1
ATOM 661 C CA . LYS A 1 82 ? -5.900 -9.120 2.912 1.00 97.88 82 LYS A CA 1
ATOM 662 C C . LYS A 1 82 ? -6.846 -8.055 2.352 1.00 97.88 82 LYS A C 1
ATOM 664 O O . LYS A 1 82 ? -7.905 -8.409 1.832 1.00 97.88 82 LYS A O 1
ATOM 669 N N . ALA A 1 83 ? -6.487 -6.776 2.435 1.00 97.94 83 ALA A N 1
ATOM 670 C CA . ALA A 1 83 ? -7.315 -5.682 1.933 1.00 97.94 83 ALA A CA 1
ATOM 671 C C . ALA A 1 83 ? -7.576 -5.809 0.421 1.00 97.94 83 ALA A C 1
ATOM 673 O O . ALA A 1 83 ? -8.719 -5.669 -0.013 1.00 97.94 83 ALA A O 1
ATOM 674 N N . ILE A 1 84 ? -6.549 -6.139 -0.368 1.00 97.75 84 ILE A N 1
ATOM 675 C CA . ILE A 1 84 ? -6.622 -6.322 -1.824 1.00 97.75 84 ILE A CA 1
ATOM 676 C C . ILE A 1 84 ? -7.452 -7.552 -2.184 1.00 97.75 84 ILE A C 1
ATOM 678 O O . ILE A 1 84 ? -8.253 -7.473 -3.111 1.00 97.75 84 ILE A O 1
ATOM 682 N N . SER A 1 85 ? -7.345 -8.655 -1.434 1.00 97.50 85 SER A N 1
ATOM 683 C CA . SER A 1 85 ? -8.181 -9.843 -1.675 1.00 97.50 85 SER A CA 1
ATOM 684 C C . SER A 1 85 ? -9.687 -9.540 -1.605 1.00 97.50 85 SER A C 1
ATOM 686 O O . SER A 1 85 ? -10.482 -10.176 -2.292 1.00 97.50 85 SER A O 1
ATOM 688 N N . LEU A 1 86 ? -10.078 -8.531 -0.817 1.00 96.88 86 LEU A N 1
ATOM 689 C CA . LEU A 1 86 ? -11.463 -8.077 -0.659 1.00 96.88 86 LEU A CA 1
ATOM 690 C C . LEU A 1 86 ? -11.816 -6.898 -1.582 1.00 96.88 86 LEU A C 1
ATOM 692 O O . LEU A 1 86 ? -12.993 -6.645 -1.825 1.00 96.88 86 LEU A O 1
ATOM 696 N N . ASN A 1 87 ? -10.810 -6.177 -2.082 1.00 96.12 87 ASN A N 1
ATOM 697 C CA . ASN A 1 87 ? -10.934 -4.928 -2.836 1.00 96.12 87 ASN A CA 1
ATOM 698 C C . ASN A 1 87 ? -10.035 -4.953 -4.087 1.00 96.12 87 ASN A C 1
ATOM 700 O O . ASN A 1 87 ? -9.218 -4.059 -4.309 1.00 96.12 87 ASN A O 1
ATOM 704 N N . TY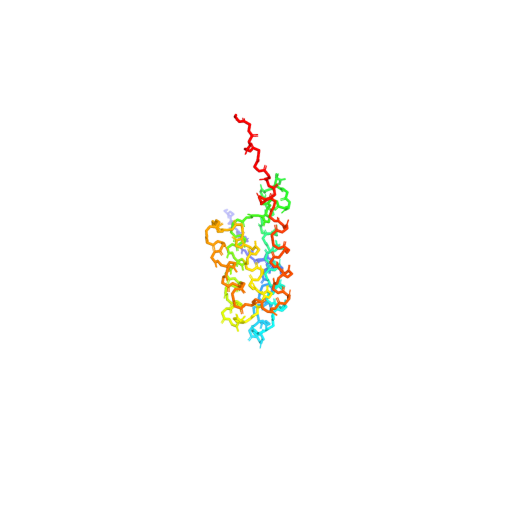R A 1 88 ? -10.169 -6.002 -4.901 1.00 93.69 88 TYR A N 1
ATOM 705 C CA . TYR A 1 88 ? -9.227 -6.366 -5.971 1.00 93.69 88 TYR A CA 1
ATOM 706 C C . TYR A 1 88 ? -9.008 -5.292 -7.050 1.00 93.69 88 TYR A C 1
ATOM 708 O O . TYR A 1 88 ? -7.964 -5.281 -7.709 1.00 93.69 88 TYR A O 1
ATOM 716 N N . SER A 1 89 ? -9.979 -4.405 -7.273 1.00 92.94 89 SER A N 1
ATOM 717 C CA . SER A 1 89 ? -9.892 -3.319 -8.253 1.00 92.94 89 SER A CA 1
ATOM 718 C C . SER A 1 89 ? -9.274 -2.043 -7.682 1.00 92.94 89 SER A C 1
ATOM 720 O O . SER A 1 89 ? -8.906 -1.167 -8.454 1.00 92.94 89 SER A O 1
ATOM 722 N N . CYS A 1 90 ? -9.099 -1.930 -6.363 1.00 96.62 90 CYS A N 1
ATOM 723 C CA . CYS A 1 90 ? -8.627 -0.697 -5.744 1.00 96.62 90 CYS A CA 1
ATOM 724 C C . CYS A 1 90 ? -7.155 -0.419 -6.087 1.00 96.62 90 CYS A C 1
ATOM 726 O O . CYS A 1 90 ? -6.254 -1.137 -5.647 1.00 96.62 90 CYS A O 1
ATOM 728 N N . VAL A 1 91 ? -6.917 0.648 -6.850 1.00 96.56 91 VAL A N 1
ATOM 729 C CA . VAL A 1 9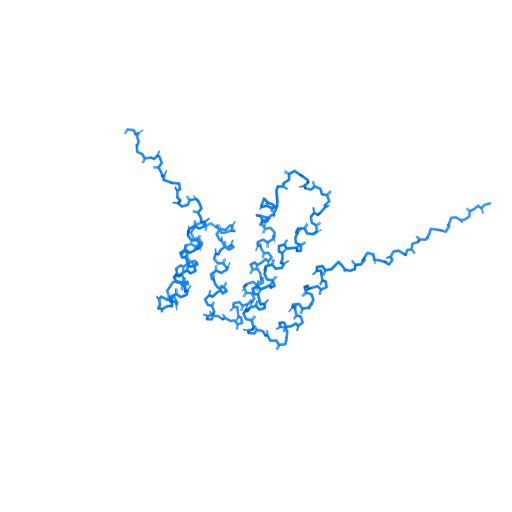1 ? -5.579 1.111 -7.239 1.00 96.56 91 VAL A CA 1
ATOM 730 C C . VAL A 1 91 ? -4.778 1.571 -6.025 1.00 96.56 91 VAL A C 1
ATOM 732 O O . VAL A 1 91 ? -3.669 1.087 -5.824 1.00 96.56 91 VAL A O 1
ATOM 735 N N . ARG A 1 92 ? -5.358 2.409 -5.156 1.00 97.31 92 ARG A N 1
ATOM 736 C CA . ARG A 1 92 ? -4.680 2.954 -3.963 1.00 97.31 92 ARG A CA 1
ATOM 737 C C . ARG A 1 92 ? -4.022 1.874 -3.094 1.00 97.31 92 ARG A C 1
ATOM 739 O O . ARG A 1 92 ? -2.869 2.021 -2.702 1.00 97.31 92 ARG A O 1
ATOM 746 N N . LEU A 1 93 ? -4.715 0.759 -2.838 1.00 97.81 93 LEU A N 1
ATOM 747 C CA . LEU A 1 93 ? -4.153 -0.359 -2.066 1.00 97.81 93 LEU A CA 1
ATOM 748 C C . LEU A 1 93 ? -2.979 -1.039 -2.784 1.00 97.81 93 LEU A C 1
ATOM 750 O O . LEU A 1 93 ? -2.004 -1.420 -2.139 1.00 97.81 93 LEU A O 1
ATOM 754 N N . LYS A 1 94 ? -3.056 -1.188 -4.112 1.00 97.56 94 LYS A N 1
ATOM 755 C CA . LYS A 1 94 ? -1.979 -1.777 -4.921 1.00 97.56 94 LYS A CA 1
ATOM 756 C C . LYS A 1 94 ? -0.751 -0.873 -4.971 1.00 97.56 94 LYS A C 1
ATOM 758 O O . LYS A 1 94 ? 0.358 -1.380 -4.851 1.00 97.56 94 LYS A O 1
ATOM 763 N N . ILE A 1 95 ? -0.943 0.442 -5.081 1.00 97.62 95 ILE A N 1
ATOM 764 C CA . ILE A 1 95 ? 0.150 1.420 -5.027 1.00 97.62 95 ILE A CA 1
ATOM 765 C C . ILE A 1 95 ? 0.861 1.357 -3.671 1.00 97.62 95 ILE A C 1
ATOM 767 O O . ILE A 1 95 ? 2.081 1.228 -3.626 1.00 97.62 95 ILE A O 1
ATOM 771 N N . GLU A 1 96 ? 0.124 1.350 -2.558 1.00 97.31 96 GLU A N 1
ATOM 772 C CA . GLU A 1 96 ? 0.737 1.196 -1.229 1.00 97.31 96 GLU A CA 1
ATOM 773 C C . GLU A 1 96 ? 1.460 -0.149 -1.063 1.00 97.31 96 GLU A C 1
ATOM 775 O O . GLU A 1 96 ? 2.524 -0.221 -0.443 1.00 97.31 96 GLU A O 1
ATOM 780 N N . ARG A 1 97 ? 0.943 -1.216 -1.685 1.00 97.50 97 ARG A N 1
ATOM 781 C CA . ARG A 1 97 ? 1.628 -2.513 -1.735 1.00 97.50 97 ARG A CA 1
ATOM 782 C C . ARG A 1 97 ? 2.942 -2.434 -2.514 1.00 97.50 97 ARG A C 1
ATOM 784 O O . ARG A 1 97 ? 3.935 -2.978 -2.040 1.00 97.50 97 ARG A O 1
ATOM 791 N N . LEU A 1 98 ? 2.980 -1.732 -3.649 1.00 96.75 98 LEU A N 1
ATOM 792 C CA . LEU A 1 98 ? 4.205 -1.512 -4.432 1.00 96.75 98 LEU A CA 1
ATOM 793 C C . LEU A 1 98 ? 5.249 -0.694 -3.663 1.00 96.75 98 LEU A C 1
ATOM 795 O O . LEU A 1 98 ? 6.429 -1.049 -3.707 1.00 96.75 98 LEU A O 1
ATOM 799 N N . LYS A 1 99 ? 4.829 0.336 -2.912 1.00 94.94 99 LYS A N 1
ATOM 800 C CA . LYS A 1 99 ? 5.725 1.135 -2.052 1.00 94.94 99 LYS A CA 1
ATOM 801 C C . LYS A 1 99 ? 6.445 0.263 -1.026 1.00 94.94 99 LYS A C 1
ATOM 803 O O . LYS A 1 99 ? 7.659 0.336 -0.891 1.00 94.94 99 LYS A O 1
ATOM 808 N N . ILE A 1 100 ? 5.716 -0.610 -0.331 1.00 94.81 100 ILE A N 1
ATOM 809 C CA . ILE A 1 100 ? 6.324 -1.522 0.651 1.00 94.81 100 ILE A CA 1
ATOM 810 C C . ILE A 1 100 ? 7.123 -2.626 -0.052 1.00 94.81 100 ILE A C 1
ATOM 812 O O . ILE A 1 100 ? 8.217 -2.982 0.387 1.00 94.81 100 ILE A O 1
ATOM 816 N N . GLY A 1 101 ? 6.598 -3.151 -1.159 1.00 95.00 101 GLY A N 1
ATOM 817 C CA . GLY A 1 101 ? 7.243 -4.176 -1.975 1.00 95.00 101 GLY A CA 1
ATOM 818 C C . GLY A 1 101 ? 8.627 -3.758 -2.457 1.00 95.00 101 GLY A C 1
ATOM 819 O O . GLY A 1 101 ? 9.540 -4.575 -2.458 1.00 95.00 101 GLY A O 1
ATOM 820 N N . MET A 1 102 ? 8.820 -2.473 -2.751 1.00 92.25 102 MET A N 1
ATOM 821 C CA . MET A 1 102 ? 10.100 -1.889 -3.158 1.00 92.25 102 MET A CA 1
ATOM 822 C C . MET A 1 102 ? 11.235 -2.089 -2.138 1.00 92.25 102 MET A C 1
ATOM 824 O O . MET A 1 102 ? 12.413 -2.097 -2.513 1.00 92.25 102 MET A O 1
ATOM 828 N N . HIS A 1 103 ? 10.885 -2.262 -0.860 1.00 90.62 103 HIS A N 1
ATOM 829 C CA . HIS A 1 103 ? 11.821 -2.524 0.233 1.00 90.62 103 HIS A CA 1
ATOM 830 C C . HIS A 1 103 ? 11.960 -4.015 0.581 1.00 90.62 103 HIS A C 1
ATOM 832 O O . HIS A 1 103 ? 12.910 -4.393 1.266 1.00 90.62 103 HIS A O 1
ATOM 838 N N . LEU A 1 104 ? 11.014 -4.862 0.161 1.00 92.38 104 LEU A N 1
ATOM 839 C CA . LEU A 1 104 ? 10.945 -6.276 0.552 1.00 92.38 104 LEU A CA 1
ATOM 840 C C . LEU A 1 104 ? 11.316 -7.258 -0.555 1.00 92.38 104 LEU A C 1
ATOM 842 O O . LEU A 1 104 ? 11.802 -8.353 -0.252 1.00 92.38 104 LEU A O 1
ATOM 846 N N . TRP A 1 105 ? 11.010 -6.912 -1.799 1.00 95.00 105 TRP A N 1
ATOM 847 C CA . TRP A 1 105 ? 11.202 -7.761 -2.963 1.00 95.00 105 TRP A CA 1
ATOM 848 C C . TRP A 1 105 ? 12.503 -7.416 -3.680 1.00 95.00 105 TRP A C 1
ATOM 850 O O . TRP A 1 105 ? 13.009 -6.297 -3.581 1.00 95.00 105 TRP A O 1
ATOM 860 N N . ASP A 1 106 ? 13.030 -8.398 -4.404 1.00 93.69 106 ASP A N 1
ATOM 861 C CA . ASP A 1 106 ? 14.030 -8.141 -5.432 1.00 93.69 106 ASP A CA 1
ATOM 862 C C . ASP A 1 106 ? 13.420 -7.363 -6.612 1.00 93.69 106 ASP A C 1
ATOM 864 O O . ASP A 1 106 ? 12.200 -7.187 -6.727 1.00 93.69 106 ASP A O 1
ATOM 868 N N . GLU A 1 107 ? 14.299 -6.850 -7.470 1.00 91.56 107 GLU A N 1
ATOM 869 C CA . GLU A 1 107 ? 13.921 -6.010 -8.603 1.00 91.56 107 GLU A CA 1
ATOM 870 C C . GLU A 1 107 ? 13.031 -6.752 -9.610 1.00 91.56 107 GLU A C 1
ATOM 872 O O . GLU A 1 107 ? 12.043 -6.187 -10.082 1.00 91.56 107 GLU A O 1
ATOM 877 N N . ASP A 1 108 ? 13.322 -8.025 -9.887 1.00 94.94 108 ASP A N 1
ATOM 878 C CA . ASP A 1 108 ? 12.550 -8.842 -10.824 1.00 94.94 108 ASP A CA 1
ATOM 879 C C . ASP A 1 108 ? 11.103 -9.000 -10.358 1.00 94.94 108 ASP A C 1
ATOM 881 O O . ASP A 1 108 ? 10.162 -8.711 -11.104 1.00 94.94 108 ASP A O 1
ATOM 885 N N . LYS A 1 109 ? 10.906 -9.393 -9.097 1.00 96.00 109 LYS A N 1
ATOM 886 C CA . LYS A 1 109 ? 9.572 -9.528 -8.516 1.00 96.00 109 LYS A CA 1
ATOM 887 C C . LYS A 1 109 ? 8.847 -8.191 -8.463 1.00 96.00 109 LYS A C 1
ATOM 889 O O . LYS A 1 109 ? 7.661 -8.138 -8.785 1.00 96.00 109 LYS A O 1
ATOM 894 N N . TRP A 1 110 ? 9.530 -7.116 -8.077 1.00 95.69 110 TRP A N 1
ATOM 895 C CA . TRP A 1 110 ? 8.916 -5.792 -8.043 1.00 95.69 110 TRP A CA 1
ATOM 896 C C . TRP A 1 110 ? 8.456 -5.338 -9.434 1.00 95.69 110 TRP A C 1
ATOM 898 O O . TRP A 1 110 ? 7.337 -4.850 -9.575 1.00 95.69 110 TRP A O 1
ATOM 908 N N . ASN A 1 111 ? 9.265 -5.571 -10.470 1.00 95.00 111 ASN A N 1
ATOM 909 C CA . ASN A 1 111 ? 8.916 -5.245 -11.852 1.00 95.00 111 ASN A CA 1
ATOM 910 C C . ASN A 1 111 ? 7.723 -6.067 -12.360 1.00 95.00 111 ASN A C 1
ATOM 912 O O . ASN A 1 111 ? 6.868 -5.529 -13.063 1.00 95.00 111 ASN A O 1
ATOM 916 N N . VAL A 1 112 ? 7.635 -7.354 -12.005 1.00 97.44 112 VAL A N 1
ATOM 917 C CA . VAL A 1 112 ? 6.468 -8.192 -12.336 1.00 97.44 112 VAL A CA 1
ATOM 918 C C . VAL A 1 112 ? 5.201 -7.629 -11.693 1.00 97.44 112 VAL A C 1
ATOM 920 O O . VAL A 1 112 ? 4.196 -7.436 -12.375 1.00 97.44 112 VAL A O 1
ATOM 923 N N . GLU A 1 113 ? 5.260 -7.313 -10.401 1.00 96.69 113 GLU A N 1
ATOM 924 C 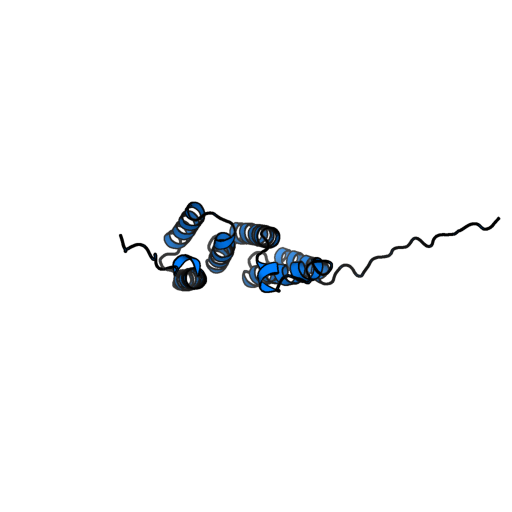CA . GLU A 1 113 ? 4.126 -6.773 -9.645 1.00 96.69 113 GLU A CA 1
ATOM 925 C C . GLU A 1 113 ? 3.699 -5.389 -10.164 1.00 96.69 113 GLU A C 1
ATOM 927 O O . GLU A 1 113 ? 2.504 -5.128 -10.300 1.00 96.69 113 GLU A O 1
ATOM 932 N N . LEU A 1 114 ? 4.650 -4.517 -10.523 1.00 96.50 114 LEU A N 1
ATOM 933 C CA . LEU A 1 114 ? 4.358 -3.224 -11.148 1.00 96.50 114 LEU A CA 1
ATOM 934 C C . LEU A 1 114 ? 3.622 -3.411 -12.480 1.00 96.50 114 LEU A C 1
ATOM 936 O O . LEU A 1 114 ? 2.543 -2.848 -12.665 1.00 96.50 114 LEU A O 1
ATOM 940 N N . ARG A 1 115 ? 4.165 -4.243 -13.379 1.00 96.31 115 ARG A N 1
ATOM 941 C CA . ARG A 1 115 ? 3.562 -4.498 -14.697 1.00 96.31 115 ARG A CA 1
ATOM 942 C C . ARG A 1 115 ? 2.149 -5.050 -14.585 1.00 96.31 115 ARG A C 1
ATOM 944 O O . ARG A 1 115 ? 1.295 -4.724 -15.405 1.00 96.31 115 ARG A O 1
ATOM 951 N N . GLU A 1 116 ? 1.875 -5.875 -13.576 1.00 95.81 116 GLU A N 1
ATOM 952 C CA . GLU A 1 116 ? 0.515 -6.347 -13.327 1.00 95.81 116 GLU A CA 1
ATOM 953 C C . GLU A 1 116 ? -0.455 -5.212 -12.978 1.00 95.81 116 GLU A C 1
ATOM 955 O O . GLU A 1 116 ? -1.611 -5.240 -13.413 1.00 95.81 116 GLU A O 1
ATOM 960 N N . VAL A 1 117 ? -0.020 -4.239 -12.173 1.00 95.44 117 VAL A N 1
ATOM 961 C CA . VAL A 1 117 ? -0.836 -3.073 -11.812 1.00 95.44 117 VAL A CA 1
ATOM 962 C C . VAL A 1 117 ? -1.049 -2.185 -13.033 1.00 95.44 117 VAL A C 1
ATOM 964 O O . VAL A 1 117 ? -2.198 -1.856 -13.328 1.00 95.44 117 VAL A O 1
ATOM 967 N N . GLU A 1 118 ? 0.020 -1.876 -13.769 1.00 95.44 118 GLU A N 1
ATOM 968 C CA . GLU A 1 118 ? -0.025 -1.073 -14.995 1.00 95.44 118 GLU A CA 1
ATOM 969 C C . GLU A 1 118 ? -0.969 -1.690 -16.026 1.00 95.44 118 GLU A C 1
ATOM 971 O O . GLU A 1 118 ? -1.879 -1.025 -16.509 1.00 95.44 118 GLU A O 1
ATOM 976 N N . PHE A 1 119 ? -0.818 -2.985 -16.320 1.00 95.50 119 PHE A N 1
ATOM 977 C CA . PHE A 1 119 ? -1.641 -3.663 -17.318 1.00 95.50 119 PHE A CA 1
ATOM 978 C C . PHE A 1 119 ? -3.131 -3.646 -16.955 1.00 95.50 119 PHE A C 1
ATOM 980 O O . PHE A 1 119 ? -3.982 -3.418 -17.813 1.00 95.50 119 PHE A O 1
ATOM 987 N N . LYS A 1 120 ? -3.462 -3.874 -15.677 1.00 94.50 120 LYS A N 1
ATOM 988 C CA . LYS A 1 120 ? -4.857 -3.923 -15.211 1.00 94.50 120 LYS A CA 1
ATOM 989 C C . LYS A 1 120 ? -5.512 -2.539 -15.164 1.00 94.50 120 LYS A C 1
ATOM 991 O O . LYS A 1 120 ? -6.734 -2.466 -15.260 1.00 94.50 120 LYS A O 1
ATOM 996 N N . HIS A 1 121 ? -4.725 -1.473 -15.010 1.00 94.31 121 HIS A N 1
ATOM 997 C CA . HIS A 1 121 ? -5.213 -0.129 -14.681 1.00 94.31 121 HIS A CA 1
ATOM 998 C C . HIS A 1 121 ? -4.623 0.974 -15.570 1.00 94.31 121 HIS A C 1
ATOM 1000 O O . HIS A 1 121 ? -4.606 2.136 -15.186 1.00 94.31 121 HIS A O 1
ATOM 1006 N N . VAL A 1 122 ? -4.168 0.628 -16.777 1.00 93.81 122 VAL A N 1
ATOM 1007 C CA . VAL A 1 122 ? -3.474 1.529 -17.721 1.00 93.81 122 VAL A CA 1
ATOM 1008 C C . VAL A 1 122 ? -4.239 2.824 -18.026 1.00 93.81 122 VAL A C 1
ATOM 1010 O O . VAL A 1 122 ? -3.633 3.853 -18.308 1.00 93.81 122 VAL A O 1
ATOM 1013 N N . ASN A 1 123 ? -5.571 2.785 -17.951 1.00 94.88 123 ASN A N 1
ATOM 1014 C CA . ASN A 1 123 ? -6.447 3.924 -18.233 1.00 94.88 123 ASN A CA 1
ATOM 1015 C C . ASN A 1 123 ? -6.834 4.726 -16.979 1.00 94.88 123 ASN A C 1
ATOM 1017 O O . ASN A 1 123 ? -7.660 5.629 -17.082 1.00 94.88 123 ASN A O 1
ATOM 1021 N N . ASP A 1 124 ? -6.291 4.389 -15.808 1.00 95.06 124 ASP A N 1
ATOM 1022 C CA . ASP A 1 124 ? -6.559 5.083 -14.551 1.00 95.06 124 ASP A CA 1
ATOM 1023 C C . ASP A 1 124 ? -5.449 6.114 -14.258 1.00 95.06 124 ASP A C 1
ATOM 1025 O O . ASP A 1 124 ? -4.306 5.731 -13.989 1.00 95.06 124 ASP A O 1
ATOM 1029 N N . PRO A 1 125 ? -5.740 7.428 -14.290 1.00 95.12 125 PRO A N 1
ATOM 1030 C CA . PRO A 1 125 ? -4.752 8.454 -13.961 1.00 95.12 125 PRO A CA 1
ATOM 1031 C C . PRO A 1 125 ? -4.234 8.369 -12.518 1.00 95.12 125 PRO A C 1
ATOM 1033 O O . PRO A 1 125 ? -3.076 8.704 -12.274 1.00 95.12 125 PRO A O 1
ATOM 1036 N N . GLU A 1 126 ? -5.057 7.908 -11.564 1.00 94.50 126 GLU A N 1
ATOM 1037 C CA . GLU A 1 126 ? -4.642 7.740 -10.163 1.00 94.50 126 GLU A CA 1
ATOM 1038 C C . GLU A 1 126 ? -3.556 6.663 -10.047 1.00 94.50 126 GLU A C 1
ATOM 1040 O O . GLU A 1 126 ? -2.637 6.784 -9.233 1.00 94.50 126 GLU A O 1
ATOM 1045 N N . MET A 1 127 ? -3.616 5.638 -10.905 1.00 96.50 127 MET A N 1
ATOM 1046 C CA . MET A 1 127 ? -2.586 4.605 -10.971 1.00 96.50 127 MET A CA 1
ATOM 1047 C C . MET A 1 127 ? -1.249 5.195 -11.402 1.00 96.50 127 MET A C 1
ATOM 1049 O O . MET A 1 127 ? -0.254 4.994 -10.707 1.00 96.50 127 MET A O 1
ATOM 1053 N N . TRP A 1 128 ? -1.230 5.961 -12.494 1.00 96.69 128 TRP A N 1
ATOM 1054 C CA . TRP A 1 128 ? 0.005 6.560 -12.997 1.00 96.69 128 TRP A CA 1
ATOM 1055 C C . TRP A 1 128 ? 0.619 7.541 -12.009 1.00 96.69 128 TRP A C 1
ATOM 1057 O O . TRP A 1 128 ? 1.821 7.466 -11.769 1.00 96.69 128 TRP A O 1
ATOM 1067 N N . GLN A 1 129 ? -0.193 8.401 -11.388 1.00 95.94 129 GLN A N 1
ATOM 1068 C CA . GLN A 1 129 ? 0.298 9.296 -10.341 1.00 95.94 129 GLN A CA 1
ATOM 1069 C C . GLN A 1 129 ? 0.950 8.496 -9.208 1.00 95.94 129 GLN A C 1
ATOM 1071 O O . GLN A 1 129 ? 2.088 8.761 -8.834 1.00 95.94 129 GLN A O 1
ATOM 1076 N N . GLY A 1 130 ? 0.266 7.461 -8.714 1.00 95.06 130 GLY A N 1
ATOM 1077 C CA . GLY A 1 130 ? 0.786 6.631 -7.635 1.00 95.06 130 GLY A CA 1
ATOM 1078 C C . GLY A 1 130 ? 2.078 5.894 -7.993 1.00 95.06 130 GLY A C 1
ATOM 1079 O O . GLY A 1 130 ? 2.973 5.809 -7.156 1.00 95.06 130 GLY A O 1
ATOM 1080 N N . VAL A 1 131 ? 2.195 5.369 -9.218 1.00 94.38 131 VAL A N 1
ATOM 1081 C CA . VAL A 1 131 ? 3.415 4.699 -9.703 1.00 94.38 131 VAL A CA 1
ATOM 1082 C C . VAL A 1 131 ? 4.576 5.683 -9.809 1.00 94.38 131 VAL A C 1
ATOM 1084 O O . VAL A 1 131 ? 5.671 5.366 -9.344 1.00 94.38 131 VAL A O 1
ATOM 1087 N N . LEU A 1 132 ? 4.347 6.869 -10.378 1.00 94.44 132 LEU A N 1
ATOM 1088 C CA . LEU A 1 132 ? 5.371 7.908 -10.486 1.00 94.44 132 LEU A CA 1
ATOM 1089 C C . LEU A 1 132 ? 5.872 8.331 -9.102 1.00 94.44 132 LEU A C 1
ATOM 1091 O O . LEU A 1 132 ? 7.081 8.355 -8.893 1.00 94.44 132 LEU A O 1
ATOM 1095 N N . ASP A 1 133 ? 4.972 8.519 -8.132 1.00 93.00 133 ASP A N 1
ATOM 1096 C CA . ASP A 1 133 ? 5.349 8.824 -6.747 1.00 93.00 133 ASP A CA 1
ATOM 1097 C C . ASP A 1 133 ? 6.238 7.716 -6.139 1.00 93.00 133 ASP A C 1
ATOM 1099 O O . ASP A 1 133 ? 7.197 8.000 -5.415 1.00 93.00 133 ASP A O 1
ATOM 1103 N N . VAL A 1 134 ? 5.943 6.436 -6.422 1.00 92.19 134 VAL A N 1
ATOM 1104 C CA . VAL A 1 134 ? 6.784 5.314 -5.961 1.00 92.19 134 VAL A CA 1
ATOM 1105 C C . VAL A 1 134 ? 8.175 5.402 -6.585 1.00 92.19 134 VAL A C 1
ATOM 1107 O O . VAL A 1 134 ? 9.170 5.287 -5.871 1.00 92.19 134 VAL A O 1
ATOM 1110 N N . LEU A 1 135 ? 8.255 5.629 -7.896 1.00 90.75 135 LEU A N 1
ATOM 1111 C CA . LEU A 1 135 ? 9.517 5.708 -8.631 1.00 90.75 135 LEU A CA 1
ATOM 1112 C C . LEU A 1 135 ? 10.375 6.900 -8.192 1.00 90.75 135 LEU A C 1
ATOM 1114 O O . LEU A 1 135 ? 11.577 6.735 -8.000 1.00 90.75 135 LEU A O 1
ATOM 1118 N N . GLU A 1 136 ? 9.771 8.071 -7.984 1.00 87.31 136 GLU A N 1
ATOM 1119 C CA . GLU A 1 136 ? 10.461 9.266 -7.483 1.00 87.31 136 GLU A CA 1
ATOM 1120 C C . GLU A 1 136 ? 11.049 9.046 -6.085 1.00 87.31 136 GLU A C 1
ATOM 1122 O O . GLU A 1 136 ? 12.137 9.533 -5.776 1.00 87.31 136 GLU A O 1
ATOM 1127 N N . SER A 1 137 ? 10.363 8.265 -5.246 1.00 83.94 137 SER A N 1
ATOM 1128 C CA . SER A 1 137 ? 10.845 7.933 -3.903 1.00 83.94 137 SER A CA 1
ATOM 1129 C C . SER A 1 137 ? 12.000 6.918 -3.888 1.00 83.94 137 SER A C 1
ATOM 1131 O O . SER A 1 137 ? 12.688 6.782 -2.872 1.00 83.94 137 SER A O 1
ATOM 1133 N N . ASP A 1 138 ? 12.254 6.220 -5.002 1.00 79.62 138 ASP A N 1
ATOM 1134 C CA . ASP A 1 138 ? 13.329 5.237 -5.116 1.00 79.62 138 ASP A CA 1
ATOM 1135 C C . ASP A 1 138 ? 14.655 5.888 -5.513 1.00 79.62 138 ASP A C 1
ATOM 1137 O O . ASP A 1 138 ? 15.065 5.907 -6.676 1.00 79.62 138 ASP A O 1
ATOM 1141 N N . THR A 1 139 ? 15.396 6.374 -4.522 1.00 65.75 139 THR A N 1
ATOM 1142 C CA . THR A 1 139 ? 16.718 6.978 -4.747 1.00 65.75 139 THR A CA 1
ATOM 1143 C C . THR A 1 139 ? 17.724 6.023 -5.400 1.00 65.75 139 THR A C 1
ATOM 1145 O O . THR A 1 139 ? 18.681 6.489 -6.017 1.00 65.75 139 THR A O 1
ATOM 1148 N N . ARG A 1 140 ? 17.506 4.697 -5.351 1.00 65.69 140 ARG A N 1
ATOM 1149 C CA . ARG A 1 140 ? 18.367 3.710 -6.032 1.00 65.69 140 ARG A CA 1
ATOM 1150 C C . ARG A 1 140 ? 18.300 3.842 -7.552 1.00 65.69 140 ARG A C 1
ATOM 1152 O O . ARG A 1 140 ? 19.300 3.583 -8.215 1.00 65.69 140 ARG A O 1
ATOM 1159 N N . ARG A 1 141 ? 17.156 4.270 -8.096 1.00 57.94 141 ARG A N 1
ATOM 1160 C CA . ARG A 1 141 ? 16.941 4.441 -9.543 1.00 57.94 141 ARG A CA 1
ATOM 1161 C C . ARG A 1 141 ? 17.644 5.669 -10.117 1.00 57.94 141 ARG A C 1
ATOM 1163 O O . ARG A 1 141 ? 17.932 5.693 -11.307 1.00 57.94 141 ARG A O 1
ATOM 1170 N N . PHE A 1 142 ? 17.966 6.653 -9.278 1.00 53.84 142 PHE A N 1
ATOM 1171 C CA . PHE A 1 142 ? 18.668 7.877 -9.680 1.00 53.84 142 PHE A CA 1
ATOM 1172 C C . PHE A 1 142 ? 20.183 7.824 -9.472 1.00 53.84 142 PHE A C 1
ATOM 1174 O O . PHE A 1 142 ? 20.865 8.815 -9.739 1.00 53.84 142 PHE A O 1
ATOM 1181 N N . ASN A 1 143 ? 20.736 6.680 -9.054 1.00 47.19 143 ASN A N 1
ATOM 1182 C CA . ASN A 1 143 ? 22.171 6.452 -9.151 1.00 47.19 143 ASN A CA 1
ATOM 1183 C C . ASN A 1 143 ? 22.525 6.308 -10.632 1.00 47.19 143 ASN A C 1
ATOM 1185 O O . ASN A 1 143 ? 22.595 5.202 -11.166 1.00 47.19 143 ASN A O 1
ATOM 1189 N N . PHE A 1 144 ? 22.717 7.453 -11.294 1.00 46.31 144 PHE A N 1
ATOM 1190 C CA . PHE A 1 144 ? 23.381 7.526 -12.581 1.00 46.31 144 PHE A CA 1
ATOM 1191 C C . PHE A 1 144 ? 24.658 6.715 -12.463 1.00 46.31 144 PHE A C 1
ATOM 1193 O O . PHE A 1 144 ? 25.572 7.034 -11.703 1.00 46.31 144 PHE A O 1
ATOM 1200 N N . VAL A 1 145 ? 24.652 5.623 -13.205 1.00 45.59 145 VAL A N 1
ATOM 1201 C CA . VAL A 1 145 ? 25.790 4.792 -13.508 1.00 45.59 145 VAL A CA 1
ATOM 1202 C C . VAL A 1 145 ? 26.968 5.707 -13.850 1.00 45.59 145 VAL A C 1
ATOM 1204 O O . VAL A 1 145 ? 27.060 6.255 -14.944 1.00 45.59 145 VAL A O 1
ATOM 1207 N N . ALA A 1 146 ? 27.896 5.855 -12.905 1.00 44.06 146 ALA A N 1
ATOM 1208 C CA . ALA A 1 146 ? 29.268 6.271 -13.163 1.00 44.06 146 ALA A CA 1
ATOM 1209 C C . ALA A 1 146 ? 30.026 5.124 -13.865 1.00 44.06 146 ALA A C 1
ATOM 1211 O O . ALA A 1 146 ? 31.101 4.719 -13.438 1.00 44.06 146 ALA A O 1
ATOM 1212 N N . GLN A 1 147 ? 29.439 4.559 -14.924 1.00 47.69 147 GLN A N 1
ATOM 1213 C CA . GLN A 1 147 ? 30.104 3.667 -15.871 1.00 47.69 147 GLN A CA 1
ATOM 1214 C C . GLN A 1 147 ? 29.989 4.306 -17.250 1.00 47.69 147 GLN A C 1
ATOM 1216 O O . GLN A 1 147 ? 29.092 3.974 -18.009 1.00 47.69 147 GLN A O 1
ATOM 1221 N N . VAL A 1 148 ? 30.881 5.249 -17.538 1.00 46.72 148 VAL A N 1
ATOM 1222 C CA . VAL A 1 148 ? 31.712 5.236 -18.750 1.00 46.72 148 VAL A CA 1
ATOM 1223 C C . VAL A 1 148 ? 32.940 6.079 -18.410 1.00 46.72 148 VAL A C 1
ATOM 1225 O O . VAL A 1 148 ? 32.852 7.300 -18.420 1.00 46.72 148 VAL A O 1
ATOM 1228 N N . CYS A 1 149 ? 34.041 5.419 -18.059 1.00 43.19 149 CYS A N 1
ATOM 1229 C CA . CYS A 1 149 ? 35.421 5.887 -18.222 1.00 43.19 149 CYS A CA 1
ATOM 1230 C C . CYS A 1 149 ? 36.323 4.656 -18.027 1.00 43.19 149 CYS A C 1
ATOM 1232 O O . CYS A 1 149 ? 36.892 4.475 -16.955 1.00 43.19 149 CYS A O 1
ATOM 1234 N N . ASP A 1 150 ? 36.372 3.806 -19.050 1.00 39.34 150 ASP A N 1
ATOM 1235 C CA . ASP A 1 150 ? 37.590 3.089 -19.446 1.00 39.34 150 ASP A CA 1
ATOM 1236 C C . ASP A 1 150 ? 37.929 3.557 -20.867 1.00 39.34 150 ASP A C 1
ATOM 1238 O O . ASP A 1 150 ? 36.973 3.690 -21.674 1.00 39.34 150 ASP A O 1
#

Organism: NCBI:txid637853

Foldseek 3Di:
DDDDDDPDDPPDDPPPPLVVVLVVLVVVCVVPVLPPVSLVVSLVSLLVVQVVVVPPPPPPDDSVRSSLDPVSLVVSLVSLVSSCVVVVLDLVSLLVNLLSCVSHDDPVVSVVSLVVSCVSCVVPPVNVVSVVVSVVPPVVNVPPPPPDDD